Protein AF-A0A9N9DXG1-F1 (afdb_monomer)

Nearest PDB structures (foldseek):
  2els-assembly1_A  TM=8.926E-01  e=9.062E-01  Homo sapiens
  2emf-assembly1_A  TM=7.182E-01  e=6.272E-01  Homo sapiens
  2ytp-assembly1_A  TM=6.987E-01  e=5.827E-01  Homo sapiens
  2emb-assembly1_A  TM=6.293E-01  e=9.753E-01  Homo sapiens
  6tbm-assembly1_C  TM=3.722E-01  e=1.891E+00  Komagataella phaffii GS115

Mean predicted aligned error: 17.12 Å

Sequence (68 aa):
KDKKNTTCDCCALSLSSSQKLRQH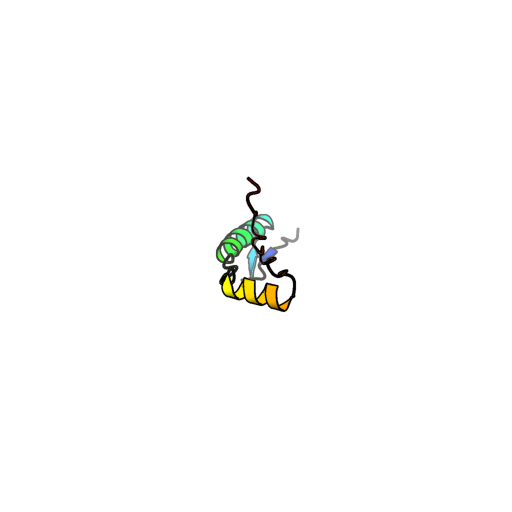YTKIGESSHSESIPSPEVEREYFEALGILEPIPQFHQMDIISSE

Secondary structure (DSSP, 8-state):
-----EE-TTT--EES-HHHHHHHHHHHHTT--------HHHHHHHHHHTT-SPPP------------

Foldseek 3Di:
DDQDWDADPVPRDTHSDPVVVVVVCVVVVVVVPPPVPDDVVVVVVVCVVVVVDDPDPPPDPPPPPPDD

Solvent-accessible surface area (backbone atoms only — not comparable to full-atom values): 4521 Å² total; per-residue (Å²): 133,86,80,72,60,38,65,38,86,91,75,66,48,75,28,86,37,66,68,58,43,51,56,49,48,50,64,52,50,69,74,55,74,69,70,72,73,60,57,71,67,56,50,48,53,52,38,52,75,69,63,70,62,71,78,78,78,78,78,72,81,71,78,79,75,80,80,128

pLDDT: mean 72.12, std 10.45, range [45.59, 85.12]

Structure (mmCIF, N/CA/C/O backbone):
data_AF-A0A9N9DXG1-F1
#
_entry.id   AF-A0A9N9DXG1-F1
#
loop_
_atom_site.group_PDB
_atom_site.id
_atom_site.type_symbol
_atom_site.label_atom_id
_atom_site.label_alt_id
_atom_site.label_comp_id
_atom_site.label_asym_id
_atom_site.label_entity_id
_atom_site.label_seq_id
_atom_site.pdbx_PDB_ins_code
_atom_site.Cartn_x
_atom_site.Cartn_y
_atom_site.Car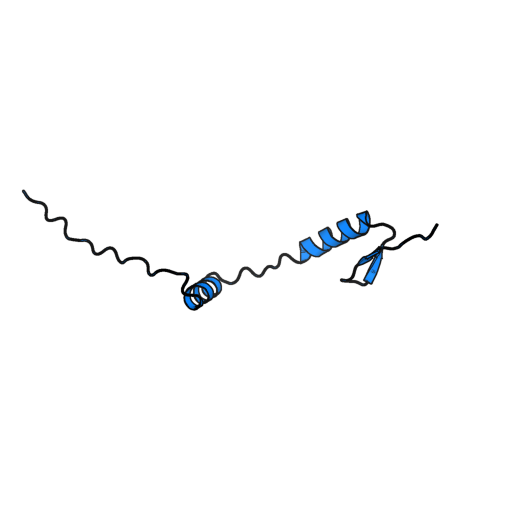tn_z
_atom_site.occupancy
_atom_site.B_iso_or_equiv
_atom_site.auth_seq_id
_atom_site.auth_comp_id
_atom_site.auth_asym_id
_atom_site.auth_atom_id
_atom_site.pdbx_PDB_model_num
ATOM 1 N N . LYS A 1 1 ? -38.999 -14.900 7.527 1.00 45.59 1 LYS A N 1
ATOM 2 C CA . LYS A 1 1 ? -37.812 -14.053 7.797 1.00 45.59 1 LYS A CA 1
ATOM 3 C C . LYS A 1 1 ? -36.612 -14.778 7.207 1.00 45.59 1 LYS A C 1
ATOM 5 O O . LYS A 1 1 ? -36.095 -15.694 7.835 1.00 45.59 1 LYS A O 1
ATOM 10 N N . ASP A 1 2 ? -36.269 -14.457 5.965 1.00 53.66 2 ASP A N 1
ATOM 11 C CA . ASP A 1 2 ? -35.214 -15.115 5.197 1.00 53.66 2 ASP A CA 1
ATOM 12 C C . ASP A 1 2 ? -33.876 -14.994 5.920 1.00 53.66 2 ASP A C 1
ATOM 14 O O . ASP A 1 2 ? -33.348 -13.900 6.137 1.00 53.66 2 ASP A O 1
ATOM 18 N N . LYS A 1 3 ? -33.348 -16.137 6.358 1.00 61.69 3 LYS A N 1
ATOM 19 C CA . LYS A 1 3 ? -32.042 -16.223 7.003 1.00 61.69 3 LYS A CA 1
ATOM 20 C C . LYS A 1 3 ? -30.987 -16.104 5.908 1.00 61.69 3 LYS A C 1
ATOM 22 O O . LYS A 1 3 ? -30.529 -17.111 5.381 1.00 61.69 3 LYS A O 1
ATOM 27 N N . LYS A 1 4 ? -30.644 -14.864 5.544 1.00 65.81 4 LYS A N 1
ATOM 28 C CA . LYS A 1 4 ? -29.553 -14.557 4.611 1.00 65.81 4 LYS A CA 1
ATOM 29 C C . LYS A 1 4 ? -28.253 -15.102 5.204 1.00 65.81 4 LYS A C 1
ATOM 31 O O . LYS A 1 4 ? -27.719 -14.545 6.162 1.00 65.81 4 LYS A O 1
ATOM 36 N N . ASN A 1 5 ? -27.814 -16.248 4.698 1.00 71.12 5 ASN A N 1
ATOM 37 C CA . ASN A 1 5 ? -26.487 -16.778 4.967 1.00 71.12 5 ASN A CA 1
ATOM 38 C C . ASN A 1 5 ? -25.471 -15.973 4.143 1.00 71.12 5 ASN A C 1
ATOM 40 O O . ASN A 1 5 ? -25.774 -15.498 3.053 1.00 71.12 5 ASN A O 1
ATOM 44 N N . THR A 1 6 ? -24.298 -15.737 4.720 1.00 76.50 6 THR A N 1
ATOM 45 C CA . THR A 1 6 ? -23.190 -15.030 4.079 1.00 76.50 6 THR A CA 1
ATOM 46 C C . THR A 1 6 ? -22.092 -16.041 3.803 1.00 76.50 6 THR A C 1
ATOM 48 O O . THR A 1 6 ? -21.533 -16.611 4.742 1.00 76.50 6 THR A O 1
ATOM 51 N N . THR A 1 7 ? -21.813 -16.293 2.534 1.00 80.94 7 THR A N 1
ATOM 52 C CA . THR A 1 7 ? -20.772 -17.216 2.079 1.00 80.94 7 THR A CA 1
ATOM 53 C C . THR A 1 7 ? -19.411 -16.534 2.011 1.00 80.94 7 THR A C 1
ATOM 55 O O . THR A 1 7 ? -19.320 -15.349 1.704 1.00 80.94 7 THR A O 1
ATOM 58 N N . CYS A 1 8 ? -18.352 -17.276 2.328 1.00 82.12 8 CYS A N 1
ATOM 59 C CA . CYS A 1 8 ? -16.981 -16.873 2.031 1.00 82.12 8 CYS A CA 1
ATOM 60 C C . CYS A 1 8 ? -16.621 -17.303 0.610 1.00 82.12 8 CYS A C 1
ATOM 62 O O . CYS A 1 8 ? -16.730 -18.485 0.298 1.00 82.12 8 CYS A O 1
ATOM 64 N N . ASP A 1 9 ? -16.144 -16.381 -0.221 1.00 79.94 9 ASP A N 1
ATOM 65 C CA . ASP A 1 9 ? -15.764 -16.677 -1.606 1.00 79.94 9 ASP A CA 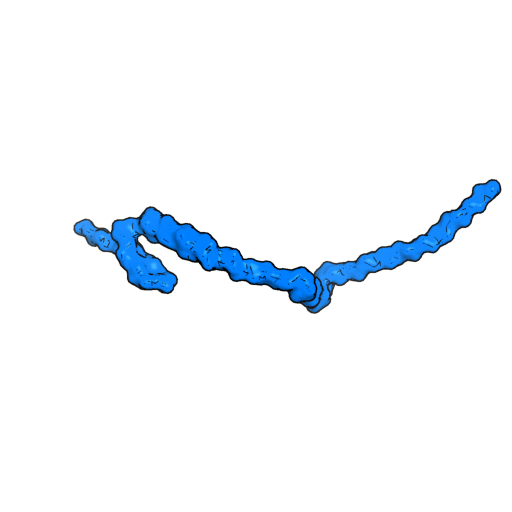1
ATOM 66 C C . ASP A 1 9 ? -14.469 -17.504 -1.702 1.00 79.94 9 ASP A C 1
ATOM 68 O O . ASP A 1 9 ? -14.286 -18.258 -2.651 1.00 79.94 9 ASP A O 1
ATOM 72 N N . CYS A 1 10 ? -13.592 -17.441 -0.691 1.00 76.81 10 CYS A N 1
ATOM 73 C CA . CYS A 1 10 ? -12.313 -18.162 -0.692 1.00 76.81 10 CYS A CA 1
ATOM 74 C C . CYS A 1 10 ? -12.457 -19.678 -0.482 1.00 76.81 10 CYS A C 1
ATOM 76 O O . CYS A 1 10 ? -11.635 -20.447 -0.968 1.00 76.81 10 CYS A O 1
ATOM 78 N N . CYS A 1 11 ? -13.467 -20.121 0.273 1.00 83.38 11 CYS A N 1
ATOM 79 C CA . CYS A 1 11 ? -13.647 -21.538 0.624 1.00 83.38 11 CYS A CA 1
ATOM 80 C C . CYS A 1 11 ? -15.107 -22.016 0.549 1.00 83.38 11 CYS A C 1
ATOM 82 O O . CYS A 1 11 ? -15.435 -23.087 1.058 1.00 83.38 11 CYS A O 1
ATOM 84 N N . ALA A 1 12 ? -15.991 -21.212 -0.054 1.00 80.44 12 ALA A N 1
ATOM 85 C CA . ALA A 1 12 ? -17.435 -21.445 -0.174 1.00 80.44 12 ALA A CA 1
ATOM 86 C C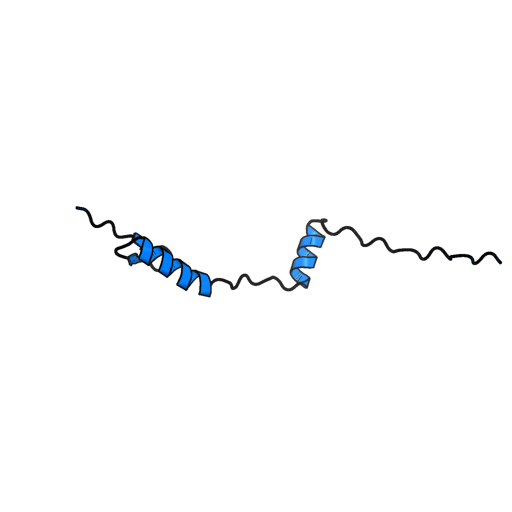 . ALA A 1 12 ? -18.164 -21.699 1.165 1.00 80.44 12 ALA A C 1
ATOM 88 O O . ALA A 1 12 ? -19.289 -22.208 1.199 1.00 80.44 12 ALA A O 1
ATOM 89 N N . LEU A 1 13 ? -17.548 -21.335 2.296 1.00 83.31 13 LEU A N 1
ATOM 90 C CA . LEU A 1 13 ? -18.093 -21.626 3.615 1.00 83.31 13 LEU A CA 1
ATOM 91 C C . LEU A 1 13 ? -19.311 -20.738 3.893 1.00 83.31 13 LEU A C 1
ATOM 93 O O . LEU A 1 13 ? -19.212 -19.512 3.937 1.00 83.31 13 LEU A O 1
ATOM 97 N N . SER A 1 14 ? -20.471 -21.360 4.100 1.00 82.62 14 SER A N 1
ATOM 98 C CA . SER A 1 14 ? -21.732 -20.662 4.365 1.00 82.62 14 SER A CA 1
ATOM 99 C C . SER A 1 14 ? -21.870 -20.332 5.851 1.00 82.62 14 SER A C 1
ATOM 101 O O . SER A 1 14 ? -22.124 -21.209 6.677 1.00 82.62 14 SER A O 1
ATOM 103 N N . LEU A 1 15 ? -21.727 -19.056 6.212 1.00 80.94 15 LEU A N 1
ATOM 104 C CA . LEU A 1 15 ? -21.835 -18.591 7.593 1.00 80.94 15 LEU A CA 1
ATOM 105 C C . LEU A 1 15 ? -23.198 -17.954 7.852 1.00 80.94 15 LEU A C 1
ATOM 107 O O . LEU A 1 15 ? -23.758 -17.231 7.036 1.00 80.94 15 LEU A O 1
ATOM 111 N N . SER A 1 16 ? -23.746 -18.193 9.041 1.00 79.88 16 SER A N 1
ATOM 112 C CA . SER A 1 16 ? -25.079 -17.706 9.413 1.00 79.88 16 SER A CA 1
ATOM 113 C C . SER A 1 16 ? -25.112 -16.234 9.849 1.00 79.88 16 SER A C 1
ATOM 115 O O . SER A 1 16 ? -26.136 -15.787 10.363 1.00 79.88 16 SER A O 1
ATOM 117 N N . SER A 1 17 ? -23.982 -15.524 9.782 1.00 82.31 17 SER A N 1
ATOM 118 C CA . SER A 1 17 ? -23.835 -14.142 10.244 1.00 82.31 17 SER A CA 1
ATOM 119 C C . SER A 1 17 ? -22.626 -13.471 9.597 1.00 82.31 17 SER A C 1
ATOM 121 O O . SER A 1 17 ? -21.526 -14.030 9.601 1.00 82.31 17 SER A O 1
ATOM 123 N N . SER A 1 18 ? -22.809 -12.223 9.166 1.00 80.94 18 SER A N 1
ATOM 124 C CA . SER A 1 18 ? -21.754 -11.383 8.593 1.00 80.94 18 SER A CA 1
ATOM 125 C C . SER A 1 18 ? -20.597 -11.127 9.564 1.00 80.94 18 SER A C 1
ATOM 127 O O . SER A 1 18 ? -19.457 -10.976 9.135 1.00 80.94 18 SER A O 1
ATOM 129 N N . GLN A 1 19 ? -20.850 -11.107 10.879 1.00 84.44 19 GLN A N 1
ATOM 130 C CA . GLN A 1 19 ? -19.791 -10.932 11.881 1.00 84.44 19 GLN A CA 1
ATOM 131 C C . GLN A 1 19 ? -18.854 -12.145 11.923 1.00 84.44 19 GLN A C 1
ATOM 133 O O . GLN A 1 19 ? -17.639 -11.987 12.013 1.00 84.44 19 GLN A O 1
ATOM 138 N N . LYS A 1 20 ? -19.411 -13.356 11.799 1.00 83.81 20 LYS A N 1
ATOM 139 C CA . LYS A 1 20 ? -18.614 -14.586 11.716 1.00 83.81 20 LYS A CA 1
ATOM 140 C C . LYS A 1 20 ? -17.819 -14.637 10.414 1.00 83.81 20 LYS A C 1
ATOM 142 O O . LYS A 1 20 ? -16.679 -15.082 10.433 1.00 83.81 20 LYS A O 1
ATOM 147 N N . LEU A 1 21 ? -18.393 -14.135 9.316 1.00 83.56 21 LEU A N 1
ATOM 148 C CA . LEU A 1 21 ? -17.692 -14.022 8.037 1.00 83.56 21 LEU A CA 1
ATOM 149 C C . LEU A 1 21 ? -16.496 -13.065 8.122 1.00 83.56 21 LEU A C 1
ATOM 151 O O . LEU A 1 21 ? -15.413 -13.408 7.666 1.00 83.56 21 LEU A O 1
ATOM 155 N N . ARG A 1 22 ? -16.646 -11.911 8.784 1.00 82.44 22 ARG A N 1
ATOM 156 C CA . ARG A 1 22 ? -15.520 -10.992 9.028 1.00 82.44 22 ARG A CA 1
ATOM 157 C C . ARG A 1 22 ? -14.409 -11.638 9.857 1.00 82.44 22 ARG A C 1
ATOM 159 O O . ARG A 1 22 ? -13.256 -11.567 9.462 1.00 82.44 22 ARG A O 1
ATOM 166 N N . GLN A 1 23 ? -14.750 -12.319 10.954 1.00 85.12 23 GLN A N 1
ATOM 167 C CA . GLN A 1 23 ? -13.758 -13.036 11.772 1.00 85.12 23 GLN A CA 1
ATOM 168 C C . GLN A 1 23 ? -13.052 -14.155 10.997 1.00 85.12 23 GLN A C 1
ATOM 170 O O . GLN A 1 23 ? -11.869 -14.407 11.204 1.00 85.12 23 GLN A O 1
ATOM 175 N N . HIS A 1 24 ? -13.778 -14.831 10.110 1.00 85.06 24 HIS A N 1
ATOM 176 C CA . HIS A 1 24 ? -13.224 -15.848 9.229 1.00 85.06 24 HIS A CA 1
ATOM 177 C C . HIS A 1 24 ? -12.224 -15.250 8.229 1.00 85.06 24 HIS A C 1
ATOM 179 O O . HIS A 1 24 ? -11.124 -15.778 8.104 1.00 85.06 24 HIS A O 1
ATOM 185 N N . TYR A 1 25 ? -12.551 -14.110 7.608 1.00 79.44 25 TYR A N 1
ATOM 186 C CA . TYR A 1 25 ? -11.615 -13.384 6.745 1.00 79.44 25 TYR A CA 1
ATOM 187 C C . TYR A 1 25 ? -10.382 -12.881 7.493 1.00 79.44 25 TYR A C 1
ATOM 189 O O . TYR A 1 25 ? -9.299 -12.952 6.933 1.00 79.44 25 TYR A O 1
ATOM 197 N N . THR A 1 26 ? -10.500 -12.435 8.748 1.00 80.19 26 THR A N 1
ATOM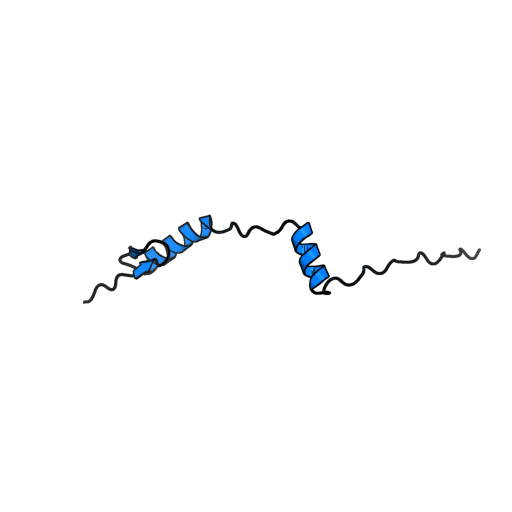 198 C CA . THR A 1 26 ? -9.321 -12.070 9.553 1.00 80.19 26 THR A CA 1
ATOM 199 C C . THR A 1 26 ? -8.411 -13.277 9.766 1.00 80.19 26 THR A C 1
ATOM 201 O O . THR A 1 26 ? -7.232 -13.201 9.452 1.00 80.19 26 THR A O 1
ATOM 204 N N . LYS A 1 27 ? -8.964 -14.425 10.180 1.00 78.12 27 LYS A N 1
ATOM 205 C CA . LYS A 1 27 ? -8.173 -15.650 10.387 1.00 78.12 27 LYS A CA 1
ATOM 206 C C . LYS A 1 27 ? -7.494 -16.159 9.112 1.00 78.12 27 LYS A C 1
ATOM 208 O O . LYS A 1 27 ? -6.394 -16.689 9.186 1.00 78.12 27 LYS A O 1
ATOM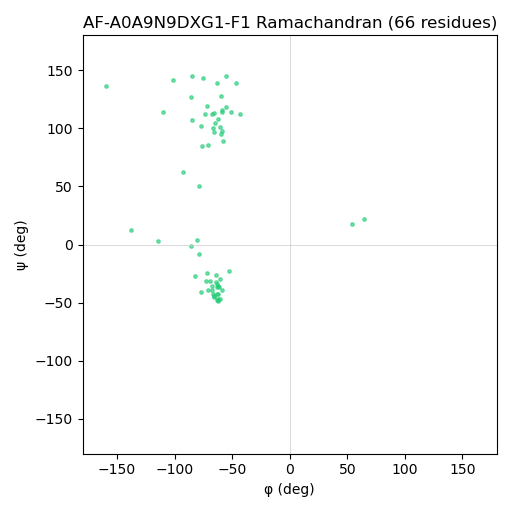 213 N N . ILE A 1 28 ? -8.152 -16.032 7.958 1.00 74.12 28 ILE A N 1
ATOM 214 C CA . ILE A 1 28 ? -7.579 -16.429 6.660 1.00 74.12 28 ILE A CA 1
ATOM 215 C C . ILE A 1 28 ? -6.571 -15.385 6.158 1.00 74.12 28 ILE A C 1
ATOM 217 O O . ILE A 1 28 ? -5.509 -15.741 5.650 1.00 74.12 28 ILE A O 1
ATOM 221 N N . GLY A 1 29 ? -6.873 -14.098 6.322 1.00 64.31 29 GLY A N 1
ATOM 222 C CA . GLY A 1 29 ? -5.997 -12.988 5.949 1.00 64.31 29 GLY A CA 1
ATOM 223 C C . GLY A 1 29 ? -4.691 -12.983 6.741 1.00 64.31 29 GLY A C 1
ATOM 224 O O . GLY A 1 29 ? -3.642 -12.708 6.171 1.00 64.31 29 GLY A O 1
ATOM 225 N N . GLU A 1 30 ? -4.718 -13.406 8.007 1.00 55.62 30 GLU A N 1
ATOM 226 C CA . GLU A 1 30 ? -3.507 -13.601 8.818 1.00 55.62 30 GLU A CA 1
ATOM 227 C C . GLU A 1 30 ? -2.589 -14.703 8.261 1.00 55.62 30 GLU A C 1
ATOM 229 O O . GLU A 1 30 ? -1.377 -14.626 8.433 1.00 55.62 30 GLU A O 1
ATOM 234 N N . SER A 1 31 ? -3.123 -15.684 7.521 1.00 53.81 31 SER A N 1
ATOM 235 C CA . SER A 1 31 ? -2.310 -16.672 6.787 1.00 53.81 31 SER A CA 1
ATOM 236 C C . SER A 1 31 ? -1.862 -16.214 5.392 1.00 53.81 31 SER A C 1
ATOM 238 O O . SER A 1 31 ? -1.158 -16.956 4.714 1.00 53.81 31 SER A O 1
ATOM 240 N N . SER A 1 32 ? -2.256 -15.010 4.963 1.00 52.47 32 SER A N 1
ATOM 241 C CA . SER A 1 32 ? -1.982 -14.481 3.617 1.00 52.47 32 SER A CA 1
ATOM 242 C C . SER A 1 32 ? -1.056 -13.260 3.600 1.00 52.47 32 SER A C 1
ATOM 244 O O . SER A 1 32 ? -0.747 -12.768 2.520 1.00 52.47 32 SER A O 1
ATOM 246 N N . HIS A 1 33 ? -0.525 -12.811 4.744 1.00 48.69 33 HIS A N 1
ATOM 247 C CA . HIS A 1 33 ? 0.634 -11.906 4.762 1.00 48.69 33 HIS A CA 1
ATOM 248 C C . HIS A 1 33 ? 1.942 -12.676 4.519 1.00 48.69 33 HIS A C 1
ATOM 250 O O . HIS A 1 33 ? 2.931 -12.527 5.228 1.00 48.69 33 HIS A O 1
ATOM 256 N N . SER A 1 34 ? 1.964 -13.495 3.472 1.00 50.47 34 SER A N 1
ATOM 257 C CA . SER A 1 34 ? 3.150 -13.570 2.635 1.00 50.47 34 SER A CA 1
ATOM 258 C C . SER A 1 34 ? 2.939 -12.577 1.496 1.00 50.47 34 SER A C 1
ATOM 260 O O . SER A 1 34 ? 2.872 -12.954 0.327 1.00 50.47 34 SER A O 1
ATOM 262 N N . GLU A 1 35 ? 2.824 -11.287 1.822 1.00 57.19 35 GLU A N 1
ATOM 263 C CA . GLU A 1 35 ? 3.447 -10.324 0.925 1.00 57.19 35 GLU A CA 1
ATOM 264 C C . GLU A 1 35 ? 4.911 -10.740 0.945 1.00 57.19 35 GLU A C 1
ATOM 266 O O . GLU A 1 35 ? 5.622 -10.530 1.928 1.00 57.19 35 GLU A O 1
ATOM 271 N N . SER A 1 36 ? 5.308 -11.512 -0.065 1.00 59.88 36 SER A N 1
ATOM 272 C CA . SER A 1 36 ? 6.703 -11.737 -0.372 1.00 59.88 36 SER A CA 1
ATOM 273 C C . SER A 1 36 ? 7.263 -10.348 -0.608 1.00 59.88 36 SER A C 1
ATOM 275 O O . SER A 1 36 ? 7.171 -9.842 -1.722 1.00 59.88 36 SER A O 1
ATOM 277 N N . ILE A 1 37 ? 7.744 -9.703 0.460 1.00 63.06 37 ILE A N 1
ATOM 278 C CA . ILE A 1 37 ? 8.557 -8.502 0.352 1.00 63.06 37 ILE A CA 1
ATOM 279 C C . ILE A 1 37 ? 9.629 -8.916 -0.652 1.00 63.06 37 ILE A C 1
ATOM 281 O O . ILE A 1 37 ? 10.334 -9.903 -0.384 1.00 63.06 37 ILE A O 1
ATOM 285 N N . PRO A 1 38 ? 9.658 -8.312 -1.854 1.00 63.62 38 PRO A N 1
ATOM 286 C CA . PRO A 1 38 ? 10.636 -8.706 -2.844 1.00 63.62 38 PRO A CA 1
ATOM 287 C C . PRO A 1 38 ? 12.005 -8.568 -2.183 1.00 63.62 38 PRO A C 1
ATOM 289 O O . PRO A 1 38 ? 12.196 -7.690 -1.341 1.00 63.62 38 PRO A O 1
ATOM 292 N N . SER A 1 39 ? 12.949 -9.457 -2.506 1.00 71.94 39 SER A N 1
ATOM 293 C CA . SER A 1 39 ? 14.328 -9.257 -2.047 1.00 71.94 39 SER A CA 1
ATOM 294 C C . SER A 1 39 ? 14.708 -7.796 -2.330 1.00 71.94 39 SER A C 1
ATOM 296 O O . SER A 1 39 ? 14.347 -7.303 -3.403 1.00 71.94 39 SER A O 1
ATOM 298 N N . PRO A 1 40 ? 15.407 -7.092 -1.426 1.00 70.44 40 PRO A N 1
ATOM 299 C CA . PRO A 1 40 ? 15.764 -5.683 -1.622 1.00 70.44 40 PRO A CA 1
ATOM 300 C C . PRO A 1 40 ? 16.469 -5.422 -2.967 1.00 70.44 40 PRO A C 1
ATOM 302 O O . PRO A 1 40 ? 16.425 -4.314 -3.495 1.00 70.44 40 PRO A O 1
ATOM 305 N N . GLU A 1 41 ? 17.083 -6.451 -3.556 1.00 72.31 41 GLU A N 1
ATOM 306 C CA . GLU A 1 41 ? 17.652 -6.429 -4.907 1.00 72.31 41 GLU A CA 1
ATOM 307 C C . GLU A 1 41 ? 16.590 -6.278 -6.010 1.00 72.31 41 GLU A C 1
ATOM 309 O O . GLU A 1 41 ? 16.772 -5.489 -6.932 1.00 72.31 41 GLU A O 1
ATOM 314 N N . VAL A 1 42 ? 15.463 -6.985 -5.891 1.00 76.12 42 VAL A N 1
ATOM 315 C CA . VAL A 1 42 ? 14.328 -6.927 -6.827 1.00 76.12 42 VAL A CA 1
ATOM 316 C C . VAL A 1 42 ? 13.593 -5.594 -6.700 1.00 76.12 42 VAL A C 1
ATOM 318 O O . VAL A 1 42 ? 13.202 -5.009 -7.708 1.00 76.12 42 VAL A O 1
ATOM 321 N N . GLU A 1 43 ? 13.435 -5.080 -5.477 1.00 77.94 43 GLU A N 1
ATOM 322 C CA . GLU A 1 43 ? 12.869 -3.743 -5.270 1.00 77.94 43 GLU A CA 1
ATOM 323 C C . GLU A 1 43 ? 13.755 -2.669 -5.908 1.00 77.94 43 GLU A C 1
ATOM 325 O O . GLU A 1 43 ? 13.247 -1.783 -6.596 1.00 77.94 43 GLU A O 1
ATOM 330 N N . ARG A 1 44 ? 15.083 -2.770 -5.751 1.00 78.31 44 ARG A N 1
ATOM 331 C CA . ARG A 1 44 ? 16.017 -1.823 -6.368 1.00 78.31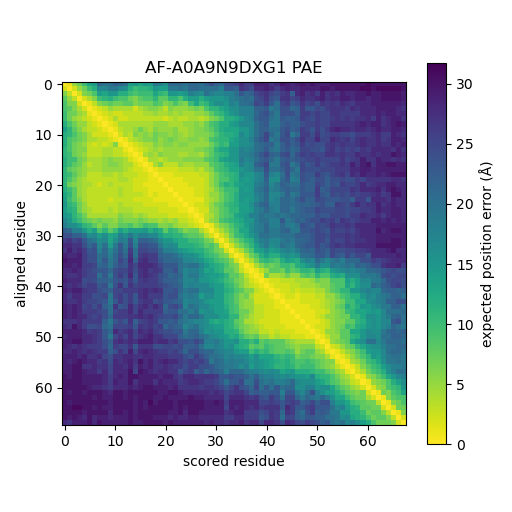 44 ARG A CA 1
ATOM 332 C C . ARG A 1 44 ? 15.943 -1.859 -7.892 1.00 78.31 44 ARG A C 1
ATOM 334 O O . ARG A 1 44 ? 15.813 -0.799 -8.492 1.00 78.31 44 ARG A O 1
ATOM 341 N N . GLU A 1 45 ? 15.958 -3.047 -8.499 1.00 81.06 45 GLU A N 1
ATOM 342 C CA . GLU A 1 45 ? 15.850 -3.197 -9.958 1.00 81.06 45 GLU A CA 1
ATOM 343 C C . GLU A 1 45 ? 14.541 -2.594 -10.492 1.00 81.06 45 GLU A C 1
ATOM 345 O O . GLU A 1 45 ? 14.540 -1.903 -11.511 1.00 81.06 45 GLU A O 1
ATOM 350 N N . TYR A 1 46 ? 13.433 -2.767 -9.765 1.00 82.19 46 TYR A N 1
ATOM 351 C CA . TYR A 1 46 ? 12.148 -2.153 -10.100 1.00 82.19 46 TYR A CA 1
ATOM 352 C C . TYR A 1 46 ? 12.200 -0.619 -10.043 1.00 82.19 46 TYR A C 1
ATOM 354 O O . TYR A 1 46 ? 11.767 0.051 -10.982 1.00 82.19 46 TYR A O 1
ATOM 362 N N . PHE A 1 47 ? 12.759 -0.039 -8.978 1.00 82.62 47 PHE A N 1
ATOM 363 C CA . PHE A 1 47 ? 12.881 1.417 -8.864 1.00 82.62 47 PHE A CA 1
ATOM 364 C C . PHE A 1 47 ? 13.894 2.018 -9.858 1.00 82.62 47 PHE A C 1
ATOM 366 O O . PHE A 1 47 ? 13.678 3.140 -10.326 1.00 82.62 47 PHE A O 1
ATOM 373 N N . GLU A 1 48 ? 14.954 1.281 -10.222 1.00 81.25 48 GLU A N 1
ATOM 374 C CA . GLU A 1 48 ? 15.892 1.644 -11.298 1.00 81.25 48 GLU A CA 1
ATOM 375 C C . GLU A 1 48 ? 15.186 1.620 -12.663 1.00 81.25 48 GLU A C 1
ATOM 377 O O . GLU A 1 48 ? 15.296 2.583 -13.423 1.00 81.25 48 GLU A O 1
ATOM 382 N N . ALA A 1 49 ? 14.393 0.582 -12.958 1.00 82.81 49 ALA A N 1
ATOM 383 C CA . ALA A 1 49 ? 13.633 0.464 -14.207 1.00 82.81 49 ALA A CA 1
ATOM 384 C C . ALA A 1 49 ? 12.561 1.555 -14.367 1.00 82.81 49 ALA A C 1
ATOM 386 O O . ALA A 1 49 ? 12.281 1.997 -15.482 1.00 82.81 49 ALA A O 1
ATOM 387 N N . LEU A 1 50 ? 11.978 2.016 -13.258 1.00 83.75 50 LEU A N 1
ATOM 388 C CA . LEU A 1 50 ? 11.050 3.149 -13.249 1.00 83.75 50 LEU A CA 1
ATOM 389 C C . LEU A 1 50 ? 11.749 4.515 -13.325 1.00 83.75 50 LEU A C 1
ATOM 391 O O . LEU A 1 50 ? 11.066 5.531 -13.454 1.00 83.75 50 LEU A O 1
ATOM 395 N N . GLY A 1 51 ? 13.082 4.563 -13.232 1.00 78.94 51 GLY A N 1
ATOM 396 C CA . GLY A 1 51 ? 13.851 5.808 -13.230 1.00 78.94 51 GLY A CA 1
ATOM 397 C C . GLY A 1 51 ? 13.568 6.704 -12.020 1.00 78.94 51 GLY A C 1
ATOM 398 O O . GLY A 1 51 ? 13.771 7.911 -12.095 1.00 78.94 51 GLY A O 1
ATOM 399 N N . ILE A 1 52 ? 13.061 6.129 -10.922 1.00 81.38 52 ILE A N 1
ATOM 400 C CA . ILE A 1 52 ? 12.713 6.863 -9.693 1.00 81.38 52 ILE A CA 1
ATOM 401 C C . ILE A 1 52 ? 13.957 7.089 -8.826 1.00 81.38 52 ILE A C 1
ATOM 403 O O . ILE A 1 52 ? 14.020 8.056 -8.068 1.00 81.38 52 ILE A O 1
ATOM 407 N N . LEU A 1 53 ? 14.956 6.209 -8.933 1.00 72.75 53 LEU A N 1
ATOM 408 C CA . LEU A 1 53 ? 16.223 6.367 -8.227 1.00 72.75 53 LEU A CA 1
ATOM 409 C C . LEU A 1 53 ? 17.085 7.414 -8.936 1.00 72.75 53 LEU A C 1
ATOM 411 O O . LEU A 1 53 ? 17.706 7.138 -9.962 1.00 72.75 53 LEU A O 1
ATOM 415 N N . GLU A 1 54 ? 17.129 8.622 -8.376 1.00 72.31 54 GLU A N 1
ATOM 416 C CA . GLU A 1 54 ? 18.117 9.618 -8.778 1.00 72.31 54 GLU A CA 1
ATOM 417 C C . GLU A 1 54 ? 19.531 9.101 -8.458 1.00 72.31 54 GLU A C 1
ATOM 419 O O . GLU A 1 54 ? 19.754 8.516 -7.390 1.00 72.31 54 GLU A O 1
ATOM 424 N N . PRO A 1 55 ? 20.510 9.306 -9.356 1.00 68.44 55 PRO A N 1
ATOM 425 C CA . PRO A 1 55 ? 21.887 8.950 -9.068 1.00 68.44 55 PRO A CA 1
ATOM 426 C C . PRO A 1 55 ? 22.353 9.732 -7.841 1.00 68.44 55 PRO A C 1
ATOM 428 O O . PRO A 1 55 ? 22.245 10.958 -7.800 1.00 68.44 55 PRO A O 1
ATOM 431 N N . ILE A 1 56 ? 22.891 9.019 -6.847 1.00 75.38 56 ILE A N 1
ATOM 432 C CA . ILE A 1 56 ? 23.500 9.647 -5.674 1.00 75.38 56 ILE A CA 1
ATOM 433 C C . ILE A 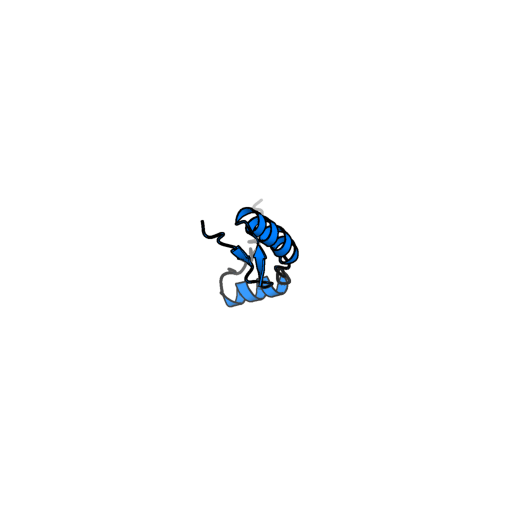1 56 ? 24.569 10.613 -6.200 1.00 75.38 56 ILE A C 1
ATOM 435 O O . ILE A 1 56 ? 25.504 10.153 -6.868 1.00 75.38 56 ILE A O 1
ATOM 439 N N . PRO A 1 57 ? 24.454 11.931 -5.948 1.00 70.44 57 PRO A N 1
ATOM 440 C CA . PRO A 1 57 ? 25.452 12.875 -6.413 1.00 70.44 57 PRO A CA 1
ATOM 441 C C . PRO A 1 57 ? 26.790 12.469 -5.803 1.00 70.44 57 PRO A C 1
ATOM 443 O O . PRO A 1 57 ? 26.953 12.462 -4.582 1.00 70.44 57 PRO A O 1
ATOM 446 N N . GLN A 1 58 ? 27.742 12.085 -6.656 1.00 69.75 58 GLN A N 1
ATOM 447 C CA . GLN A 1 58 ? 29.100 11.823 -6.210 1.00 69.75 58 GLN A CA 1
ATOM 448 C C . GLN A 1 58 ? 29.658 13.151 -5.710 1.00 69.75 58 GLN A C 1
ATOM 450 O O . GLN A 1 58 ? 29.934 14.066 -6.492 1.00 69.75 58 GLN A O 1
ATOM 455 N N . PHE A 1 59 ? 29.737 13.282 -4.387 1.00 67.19 59 PHE A N 1
ATOM 456 C CA . PHE A 1 59 ? 30.344 14.431 -3.745 1.00 67.19 59 PHE A CA 1
ATOM 457 C C . PHE A 1 59 ? 31.828 14.396 -4.095 1.00 67.19 59 PHE A C 1
ATOM 459 O O . PHE A 1 59 ? 32.608 13.655 -3.499 1.00 67.19 59 PHE A O 1
ATOM 466 N N . HIS A 1 60 ? 32.212 15.155 -5.115 1.00 67.19 60 HIS A N 1
ATOM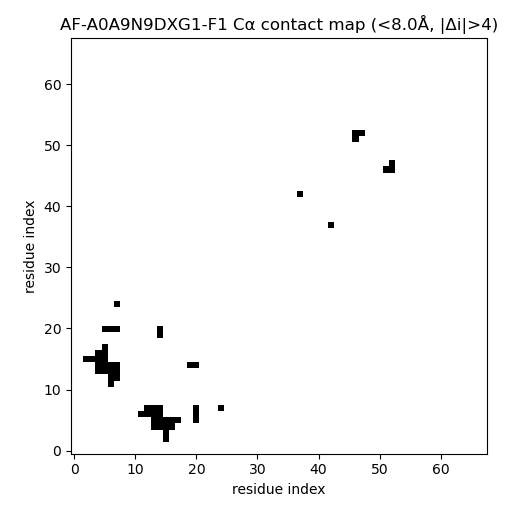 467 C CA . HIS A 1 60 ? 33.613 15.398 -5.392 1.00 67.19 60 HIS A CA 1
ATOM 468 C C . HIS A 1 60 ? 34.119 16.199 -4.195 1.00 67.19 60 HIS A C 1
ATOM 470 O O . HIS A 1 60 ? 33.636 17.308 -3.958 1.00 67.19 60 HIS A O 1
ATOM 476 N N . GLN A 1 61 ? 35.017 15.618 -3.392 1.00 65.69 61 GLN A N 1
ATOM 477 C CA . GLN A 1 61 ? 35.742 16.380 -2.382 1.00 65.69 61 GLN A CA 1
ATOM 478 C C . GLN A 1 61 ? 36.508 17.468 -3.129 1.00 65.69 61 GLN A C 1
ATOM 480 O O . GLN A 1 61 ? 37.569 17.216 -3.686 1.00 65.69 61 GLN A O 1
ATOM 485 N N . MET A 1 62 ? 35.926 18.662 -3.209 1.00 64.44 62 MET A N 1
ATOM 486 C CA . MET A 1 62 ? 36.648 19.835 -3.652 1.00 64.44 62 MET A CA 1
ATOM 487 C C . MET A 1 62 ? 37.659 20.101 -2.548 1.00 64.44 62 MET A C 1
ATOM 489 O O . MET A 1 62 ? 37.258 20.352 -1.408 1.00 64.44 62 MET A O 1
ATOM 493 N N . ASP A 1 63 ? 38.938 19.911 -2.867 1.00 59.88 63 ASP A N 1
ATOM 494 C CA . ASP A 1 63 ? 40.055 20.098 -1.954 1.00 59.88 63 ASP A CA 1
ATOM 495 C C . ASP A 1 63 ? 39.832 21.380 -1.152 1.00 59.88 63 ASP A C 1
ATOM 497 O O . ASP A 1 63 ? 39.806 22.485 -1.700 1.00 59.88 63 ASP A O 1
ATOM 501 N N . ILE A 1 64 ? 39.607 21.232 0.155 1.00 64.19 64 ILE A N 1
ATOM 502 C CA . ILE A 1 64 ? 39.601 22.363 1.074 1.00 64.19 64 ILE A CA 1
ATOM 503 C C . ILE A 1 64 ? 41.067 22.768 1.160 1.00 64.19 64 ILE A C 1
ATOM 505 O O . ILE A 1 64 ? 41.814 22.257 1.992 1.00 64.19 64 ILE A O 1
ATOM 509 N N . ILE A 1 65 ? 41.509 23.605 0.222 1.00 63.50 65 ILE A N 1
ATOM 510 C CA . ILE A 1 65 ? 42.849 24.173 0.251 1.00 63.50 65 ILE A CA 1
ATOM 511 C C . ILE A 1 65 ? 42.902 24.991 1.538 1.00 63.50 65 ILE A C 1
ATOM 513 O O . ILE A 1 65 ? 42.218 26.006 1.678 1.00 63.50 65 ILE A O 1
ATOM 517 N N . SER A 1 66 ? 43.644 24.479 2.515 1.00 60.62 66 SER A N 1
ATOM 518 C CA . SER A 1 66 ? 43.922 25.170 3.762 1.00 60.62 66 SER A CA 1
ATOM 519 C C . SER A 1 66 ? 44.795 26.372 3.411 1.00 60.62 66 SER A C 1
ATOM 521 O O . SER A 1 66 ? 45.983 26.208 3.148 1.00 60.62 66 SER A O 1
ATOM 523 N N . SER A 1 67 ? 44.201 27.560 3.324 1.00 64.38 67 SER A N 1
ATOM 524 C CA . SER A 1 67 ? 44.971 28.800 3.243 1.00 64.38 67 SER A CA 1
ATOM 525 C C . SER A 1 67 ? 45.556 29.083 4.625 1.00 64.38 67 SER A C 1
ATOM 527 O O . SER A 1 67 ? 44.797 29.316 5.568 1.00 64.38 67 SER A O 1
ATOM 529 N N . GLU A 1 68 ? 46.882 28.988 4.734 1.00 63.62 68 GLU A N 1
ATOM 530 C CA . GLU A 1 68 ? 47.672 29.502 5.865 1.00 63.62 68 GLU A CA 1
ATOM 531 C C . GLU A 1 68 ? 47.571 31.030 5.990 1.00 63.62 68 GLU A C 1
ATOM 533 O O . GLU A 1 68 ? 47.465 31.715 4.943 1.00 63.62 68 GLU A O 1
#

Radius of gyration: 27.3 Å; Cα contacts (8 Å, |Δi|>4): 28; chains: 1; bounding box: 86×51×26 Å

Organism: NCBI:txid1213867